Protein AF-A0A2J4XUT8-F1 (afdb_monomer)

InterPro domains:
  IPR006108 3-hydroxyacyl-CoA dehydrogenase, C-terminal [PF00725] (1-96)
  IPR008927 6-phosphogluconate dehydrogenase-like, C-terminal domain superfamily [SSF48179] (1-105)
  IPR013328 6-phosphogluconate dehydrogenase, domain 2 [G3DSA:1.10.1040.10] (8-93)

Sequence (161 aa):
FIVNRVARPFYAEAWRALEEQVAAPEVIDAALRDGGGFPMGPLALTDLIGQDVNFAVTCSVFNAFWQDRRYLPSLLQQELALAGRLGKKSGQGVYCWPGEAQPELALAAVSAERAAKRIKRDVVTDLDEVLLLETTGETALALSLQHGRPVVVYDHSAGDT

pLDDT: mean 84.01, std 16.92, range [43.25, 98.06]

Structure (mmCIF, N/CA/C/O backbone):
data_AF-A0A2J4XUT8-F1
#
_entry.id   AF-A0A2J4XUT8-F1
#
loop_
_atom_site.group_PDB
_atom_site.id
_atom_site.type_symbol
_atom_site.label_atom_id
_atom_site.label_alt_id
_atom_site.label_comp_id
_atom_site.label_asym_id
_atom_site.label_entity_id
_atom_site.label_seq_id
_atom_site.pdbx_PDB_ins_code
_atom_site.Cartn_x
_atom_site.Cartn_y
_atom_site.Cartn_z
_atom_site.occupancy
_atom_site.B_iso_or_equiv
_atom_site.auth_seq_id
_atom_site.auth_comp_id
_atom_site.auth_asym_id
_atom_site.auth_atom_id
_atom_site.pdbx_PDB_model_num
ATOM 1 N N . PHE A 1 1 ? 16.247 -3.016 7.504 1.00 85.06 1 PHE A N 1
ATOM 2 C CA . PHE A 1 1 ? 16.286 -4.485 7.306 1.00 85.06 1 PHE A CA 1
ATOM 3 C C . PHE A 1 1 ? 15.662 -4.869 5.968 1.00 85.06 1 PHE A C 1
ATOM 5 O O . PHE A 1 1 ? 15.016 -4.025 5.356 1.00 85.06 1 PHE A O 1
ATOM 12 N N . ILE A 1 2 ? 15.869 -6.113 5.518 1.00 91.06 2 ILE A N 1
ATOM 13 C CA . ILE A 1 2 ? 15.526 -6.587 4.164 1.00 91.06 2 ILE A CA 1
ATOM 14 C C . ILE A 1 2 ? 14.019 -6.490 3.887 1.00 91.06 2 ILE A C 1
ATOM 16 O O . ILE A 1 2 ? 13.622 -5.792 2.960 1.00 91.06 2 ILE A O 1
ATOM 20 N N . VAL A 1 3 ? 13.182 -7.107 4.730 1.00 92.38 3 VAL A N 1
ATOM 21 C CA . VAL A 1 3 ? 11.725 -7.211 4.504 1.00 92.38 3 VAL A CA 1
ATOM 22 C C . VAL A 1 3 ? 11.065 -5.841 4.336 1.00 92.38 3 VAL A C 1
ATOM 24 O O . VAL A 1 3 ? 10.420 -5.593 3.322 1.00 92.38 3 VAL A O 1
ATOM 27 N N . ASN A 1 4 ? 11.286 -4.914 5.277 1.00 88.25 4 ASN A N 1
ATOM 28 C CA . ASN A 1 4 ? 10.670 -3.583 5.220 1.00 88.25 4 ASN A CA 1
ATOM 29 C C . ASN A 1 4 ? 11.038 -2.812 3.953 1.00 88.25 4 ASN A C 1
ATOM 31 O O . ASN A 1 4 ? 10.205 -2.063 3.458 1.00 88.25 4 ASN A O 1
ATOM 35 N N . ARG A 1 5 ? 12.256 -3.008 3.431 1.00 89.00 5 ARG A N 1
ATOM 36 C CA . ARG A 1 5 ? 12.733 -2.357 2.210 1.00 89.00 5 ARG A CA 1
ATOM 37 C C . ARG A 1 5 ? 12.132 -2.999 0.960 1.00 89.00 5 ARG A C 1
ATOM 39 O O . ARG A 1 5 ? 11.574 -2.290 0.132 1.00 89.00 5 ARG A O 1
ATOM 46 N N . VAL A 1 6 ? 12.228 -4.324 0.841 1.00 92.19 6 VAL A N 1
ATOM 47 C CA . VAL A 1 6 ? 11.774 -5.077 -0.342 1.00 92.19 6 VAL A CA 1
ATOM 48 C C . VAL A 1 6 ? 10.254 -5.023 -0.497 1.00 92.19 6 VAL A C 1
ATOM 50 O O . VAL A 1 6 ? 9.761 -4.988 -1.615 1.00 92.19 6 VAL A O 1
ATOM 53 N N . ALA A 1 7 ? 9.506 -4.936 0.604 1.00 92.19 7 ALA A N 1
ATOM 54 C CA . ALA A 1 7 ? 8.050 -4.861 0.557 1.00 92.19 7 ALA A CA 1
ATOM 55 C C . ALA A 1 7 ? 7.496 -3.463 0.214 1.00 92.19 7 ALA A C 1
ATOM 57 O O . ALA A 1 7 ? 6.293 -3.343 0.022 1.00 92.19 7 ALA A O 1
ATOM 58 N N . ARG A 1 8 ? 8.303 -2.385 0.163 1.00 94.69 8 ARG A N 1
ATOM 59 C CA . ARG A 1 8 ? 7.767 -1.025 -0.089 1.00 94.69 8 ARG A CA 1
ATOM 60 C C . ARG A 1 8 ? 7.034 -0.885 -1.432 1.00 94.69 8 ARG A C 1
ATOM 62 O O . ARG A 1 8 ? 5.930 -0.346 -1.398 1.00 94.69 8 ARG A O 1
ATOM 69 N N . PRO A 1 9 ? 7.564 -1.381 -2.570 1.00 95.00 9 PRO A N 1
ATOM 70 C CA . PRO A 1 9 ? 6.884 -1.248 -3.858 1.00 95.00 9 PRO A CA 1
ATOM 71 C C . PRO A 1 9 ? 5.507 -1.918 -3.886 1.00 95.00 9 PRO A C 1
ATOM 73 O O . PRO A 1 9 ? 4.605 -1.410 -4.537 1.00 95.00 9 PRO A O 1
ATOM 76 N N . PHE A 1 10 ? 5.317 -3.002 -3.122 1.00 96.31 10 PHE A N 1
ATOM 77 C CA . PHE A 1 10 ? 4.032 -3.701 -3.035 1.00 96.31 10 PHE A CA 1
ATOM 78 C C . PHE A 1 10 ? 2.898 -2.787 -2.546 1.00 96.31 10 PHE A C 1
ATOM 80 O O . PHE A 1 10 ? 1.798 -2.829 -3.085 1.00 96.31 10 PHE A O 1
ATOM 87 N N . TYR A 1 11 ? 3.172 -1.922 -1.565 1.00 96.69 11 TYR A N 1
ATOM 88 C CA . TYR A 1 11 ? 2.197 -0.935 -1.091 1.00 96.69 11 TYR A CA 1
ATOM 89 C C . TYR A 1 11 ? 2.186 0.318 -1.967 1.00 96.69 11 TYR A C 1
ATOM 91 O O . TYR A 1 11 ? 1.122 0.840 -2.283 1.00 96.69 11 TYR A O 1
ATOM 99 N N . ALA A 1 12 ? 3.368 0.816 -2.345 1.00 96.19 12 ALA A N 1
ATOM 100 C CA . ALA A 1 12 ? 3.504 2.087 -3.049 1.00 96.19 12 ALA A CA 1
ATOM 101 C C . ALA A 1 12 ? 2.776 2.078 -4.400 1.00 96.19 12 ALA A C 1
ATOM 103 O O . ALA A 1 12 ? 2.044 3.016 -4.699 1.00 96.19 12 ALA A O 1
ATOM 104 N N . GLU A 1 13 ? 2.908 1.005 -5.182 1.00 97.50 13 GLU A N 1
ATOM 105 C CA . GLU A 1 13 ? 2.242 0.910 -6.485 1.00 97.50 13 GLU A CA 1
ATOM 106 C C . GLU A 1 13 ? 0.719 0.767 -6.351 1.00 97.50 13 GLU A C 1
ATOM 108 O O . GLU A 1 13 ? -0.020 1.325 -7.156 1.00 97.50 13 GLU A O 1
ATOM 113 N N . ALA A 1 14 ? 0.229 0.114 -5.292 1.00 97.62 14 ALA A N 1
ATOM 114 C CA . ALA A 1 14 ? -1.204 0.047 -5.012 1.00 97.62 14 ALA A CA 1
ATOM 115 C C . ALA A 1 14 ? -1.788 1.422 -4.660 1.00 97.62 14 ALA A C 1
ATOM 117 O O . ALA A 1 14 ? -2.851 1.786 -5.158 1.00 97.62 14 ALA A O 1
ATOM 118 N N . TRP A 1 15 ? -1.074 2.211 -3.852 1.00 97.94 15 TRP A N 1
ATOM 119 C CA . TRP A 1 15 ? -1.481 3.583 -3.551 1.00 97.94 15 TRP A CA 1
ATOM 120 C C . TRP A 1 15 ? -1.478 4.474 -4.786 1.00 97.94 15 TRP A C 1
ATOM 122 O O . TRP A 1 15 ? -2.409 5.252 -4.956 1.00 97.94 15 TRP A O 1
ATOM 132 N N . ARG A 1 16 ? -0.475 4.342 -5.660 1.00 97.56 16 ARG A N 1
ATOM 133 C CA . ARG A 1 16 ? -0.425 5.094 -6.920 1.00 97.56 16 ARG A CA 1
ATOM 134 C C . ARG A 1 16 ? -1.577 4.727 -7.845 1.00 97.56 16 ARG A C 1
ATOM 136 O O . ARG A 1 16 ? -2.243 5.618 -8.355 1.00 97.56 16 ARG A O 1
ATOM 143 N N . ALA A 1 17 ? -1.860 3.435 -8.004 1.00 97.62 17 ALA A N 1
ATOM 144 C CA . ALA A 1 17 ? -3.002 2.974 -8.789 1.00 97.62 17 ALA A CA 1
ATOM 145 C C . ALA A 1 17 ? -4.336 3.503 -8.232 1.00 97.62 17 ALA A C 1
ATOM 147 O O . ALA A 1 17 ? -5.222 3.871 -9.002 1.00 97.62 17 ALA A O 1
ATOM 148 N N . LEU A 1 18 ? -4.470 3.572 -6.904 1.00 96.69 18 LEU A N 1
ATOM 149 C CA . LEU A 1 18 ? -5.659 4.114 -6.252 1.00 96.69 18 LEU A CA 1
ATOM 150 C C . LEU A 1 18 ? -5.773 5.640 -6.421 1.00 96.69 18 LEU A C 1
ATOM 152 O O . LEU A 1 18 ? -6.855 6.141 -6.714 1.00 96.69 18 LEU A O 1
ATOM 156 N N . GLU A 1 19 ? -4.668 6.372 -6.271 1.00 95.94 19 GLU A N 1
ATOM 157 C CA . GLU A 1 19 ? -4.595 7.831 -6.441 1.00 95.94 19 GLU A CA 1
ATOM 158 C C . GLU A 1 19 ? -4.895 8.256 -7.886 1.00 95.94 19 GLU A C 1
ATOM 160 O O . GLU A 1 19 ? -5.639 9.207 -8.115 1.00 95.94 19 GLU A O 1
ATOM 165 N N . GLU A 1 20 ? -4.392 7.501 -8.865 1.00 97.12 20 GLU A N 1
ATOM 166 C CA . GLU A 1 20 ? -4.661 7.693 -10.295 1.00 97.12 20 GLU A CA 1
ATOM 167 C C . GLU A 1 20 ? -6.036 7.137 -10.729 1.00 97.12 20 GLU A C 1
ATOM 169 O O . GLU A 1 20 ? -6.377 7.188 -11.910 1.00 97.12 20 GLU A O 1
ATOM 174 N N . GLN A 1 21 ? -6.840 6.619 -9.790 1.00 96.62 21 GLN A N 1
ATOM 175 C CA . GLN A 1 21 ? -8.172 6.046 -10.030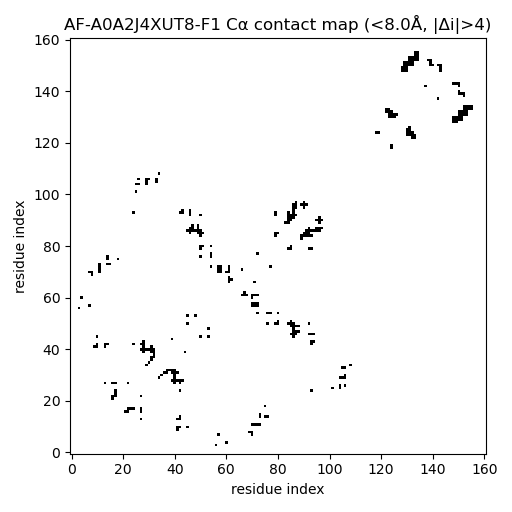 1.00 96.62 21 GLN A CA 1
ATOM 176 C C . GLN A 1 21 ? -8.186 4.938 -11.100 1.00 96.62 21 GLN A C 1
ATOM 178 O O . GLN A 1 21 ? -9.169 4.767 -11.822 1.00 96.62 21 GLN A O 1
ATOM 183 N N . VAL A 1 22 ? -7.105 4.156 -11.192 1.00 96.88 22 VAL A N 1
ATOM 184 C CA . VAL A 1 22 ? -6.958 3.067 -12.172 1.00 96.88 22 VAL A CA 1
ATOM 185 C C . VAL A 1 22 ? -8.031 1.996 -11.974 1.00 96.88 22 VAL A C 1
ATOM 187 O O . VAL A 1 22 ? -8.559 1.451 -12.942 1.00 96.88 22 VAL A O 1
ATOM 190 N N . ALA A 1 23 ? -8.355 1.688 -10.717 1.00 95.00 23 ALA A N 1
ATOM 191 C CA . ALA A 1 23 ? -9.416 0.763 -10.350 1.00 95.00 23 ALA A CA 1
ATOM 192 C C . ALA A 1 23 ? -9.893 1.010 -8.910 1.00 95.00 23 ALA A C 1
ATOM 194 O O . ALA A 1 23 ? -9.231 1.690 -8.124 1.00 95.00 23 ALA A O 1
ATOM 195 N N . ALA A 1 24 ? -11.038 0.423 -8.560 1.00 93.88 24 ALA A N 1
ATOM 196 C CA . ALA A 1 24 ? -11.512 0.371 -7.180 1.00 93.88 24 ALA A CA 1
ATOM 197 C C . ALA A 1 24 ? -10.544 -0.451 -6.296 1.00 93.88 24 ALA A C 1
ATOM 199 O O . ALA A 1 24 ? -9.904 -1.383 -6.800 1.00 93.88 24 ALA A O 1
ATOM 200 N N . PRO A 1 25 ? -10.429 -0.145 -4.990 1.00 95.31 25 PRO A N 1
ATOM 201 C CA . PRO A 1 25 ? -9.461 -0.791 -4.103 1.00 95.31 25 PRO A CA 1
ATOM 202 C C . PRO A 1 25 ? -9.631 -2.318 -4.040 1.00 95.31 25 PRO A C 1
ATOM 204 O O . PRO A 1 25 ? -8.635 -3.041 -4.043 1.00 95.31 25 PRO A O 1
ATOM 207 N N . GLU A 1 26 ? -10.868 -2.821 -4.106 1.00 94.00 26 GLU A N 1
ATOM 208 C CA . GLU A 1 26 ? -11.171 -4.258 -4.106 1.00 94.00 26 GLU A CA 1
ATOM 209 C C . GLU A 1 26 ? -10.582 -4.964 -5.334 1.00 94.00 26 GLU A C 1
ATOM 211 O O . GLU A 1 26 ? -10.114 -6.097 -5.241 1.00 94.00 26 GLU A O 1
ATOM 216 N N . VAL A 1 27 ? -10.584 -4.289 -6.487 1.00 95.12 27 VAL A N 1
ATOM 217 C CA . VAL A 1 27 ? -10.048 -4.817 -7.749 1.00 95.12 27 VAL A CA 1
ATOM 218 C C . VAL A 1 27 ? -8.522 -4.861 -7.698 1.00 95.12 27 VAL A C 1
ATOM 220 O O . VAL A 1 27 ? -7.927 -5.842 -8.141 1.00 95.12 27 VAL A O 1
ATOM 223 N N . ILE A 1 28 ? -7.885 -3.829 -7.136 1.00 95.50 28 ILE A N 1
ATOM 224 C CA . ILE A 1 28 ? -6.425 -3.778 -6.948 1.00 95.50 28 ILE A CA 1
ATOM 225 C C . ILE A 1 28 ? -5.979 -4.921 -6.029 1.00 95.50 28 ILE A C 1
ATOM 227 O O . ILE A 1 28 ? -5.041 -5.659 -6.347 1.00 95.50 28 ILE A O 1
ATOM 231 N N . ASP A 1 29 ? -6.681 -5.104 -4.911 1.00 95.75 29 ASP A N 1
ATOM 232 C CA . ASP A 1 29 ? -6.385 -6.166 -3.956 1.00 95.75 29 ASP A CA 1
ATOM 233 C C . ASP A 1 29 ? -6.626 -7.560 -4.541 1.00 95.75 29 ASP A C 1
ATOM 235 O O . ASP A 1 29 ? -5.782 -8.440 -4.359 1.00 95.75 29 ASP A O 1
ATOM 239 N N . ALA A 1 30 ? -7.725 -7.763 -5.276 1.00 92.19 30 ALA A N 1
ATOM 240 C CA . ALA A 1 30 ? -8.011 -9.025 -5.954 1.00 92.19 30 ALA A CA 1
ATOM 241 C C . ALA A 1 30 ? -6.971 -9.337 -7.040 1.00 92.19 30 ALA A C 1
ATOM 243 O O . ALA A 1 30 ? -6.507 -10.469 -7.139 1.00 92.19 30 ALA A O 1
ATOM 244 N N . ALA A 1 31 ? -6.526 -8.343 -7.815 1.00 93.19 31 ALA A N 1
ATOM 245 C CA . ALA A 1 31 ? -5.522 -8.554 -8.857 1.00 93.19 31 ALA A CA 1
ATOM 246 C C . ALA A 1 31 ? -4.194 -9.052 -8.276 1.00 93.19 31 ALA A C 1
ATOM 248 O O . ALA A 1 31 ? -3.577 -9.964 -8.826 1.00 93.19 31 ALA A O 1
ATOM 249 N N . LEU A 1 32 ? -3.767 -8.499 -7.141 1.00 94.31 32 LEU A N 1
ATOM 250 C CA . LEU A 1 32 ? -2.536 -8.931 -6.482 1.00 94.31 32 LEU A CA 1
ATOM 251 C C . LEU A 1 32 ? -2.720 -10.235 -5.700 1.00 94.31 32 LEU A C 1
ATOM 253 O O . LEU A 1 32 ? -1.825 -11.076 -5.716 1.00 94.31 32 LEU A O 1
ATOM 257 N N . ARG A 1 33 ? -3.873 -10.459 -5.070 1.00 93.25 33 ARG A N 1
ATOM 258 C CA . ARG A 1 33 ? -4.147 -11.715 -4.364 1.00 93.25 33 ARG A CA 1
ATOM 259 C C . ARG A 1 33 ? -4.314 -12.888 -5.333 1.00 93.25 33 ARG A C 1
ATOM 261 O O . ARG A 1 33 ? -3.547 -13.846 -5.288 1.00 93.25 33 ARG A O 1
ATOM 268 N N . ASP A 1 34 ? -5.282 -12.777 -6.233 1.00 91.31 34 ASP A N 1
ATOM 269 C CA . ASP A 1 34 ? -5.755 -13.875 -7.078 1.00 91.31 34 ASP A CA 1
ATOM 270 C C . ASP A 1 34 ? -4.921 -13.994 -8.365 1.00 91.31 34 ASP A C 1
ATOM 272 O O . ASP A 1 34 ? -4.663 -15.097 -8.843 1.00 91.31 34 ASP A O 1
ATOM 276 N N . GLY A 1 35 ? -4.442 -12.867 -8.906 1.00 86.44 35 GLY A N 1
ATOM 277 C CA . GLY A 1 35 ? -3.548 -12.841 -10.070 1.00 86.44 35 GLY A CA 1
ATOM 278 C C . GLY A 1 35 ? -2.059 -12.887 -9.710 1.00 86.44 35 GLY A C 1
ATOM 279 O O . GLY A 1 35 ? -1.282 -13.577 -10.365 1.00 86.44 35 GLY A O 1
ATOM 280 N N . GLY A 1 36 ? -1.650 -12.159 -8.667 1.00 86.44 36 GLY A N 1
ATOM 281 C CA . GLY A 1 36 ? -0.255 -12.069 -8.216 1.00 86.44 36 GLY A CA 1
ATOM 282 C C . GLY A 1 36 ? 0.185 -13.169 -7.244 1.00 86.44 36 GLY A C 1
ATOM 283 O O . GLY A 1 36 ? 1.375 -13.267 -6.946 1.00 86.44 36 GLY A O 1
ATOM 284 N N . GLY A 1 37 ? -0.744 -13.989 -6.743 1.00 90.31 37 GLY A N 1
ATOM 285 C CA . GLY A 1 37 ? -0.459 -15.084 -5.811 1.00 90.31 37 GLY A CA 1
ATOM 286 C C . GLY A 1 37 ? -0.110 -14.630 -4.391 1.00 90.31 37 GLY A C 1
ATOM 287 O O . GLY A 1 37 ? 0.435 -15.413 -3.608 1.00 90.31 37 GLY A O 1
ATOM 288 N N . PHE A 1 38 ? -0.389 -13.372 -4.039 1.00 92.88 38 PHE A N 1
ATOM 289 C CA . PHE A 1 38 ? -0.204 -12.888 -2.675 1.00 92.88 38 PHE A CA 1
ATOM 290 C C . PHE A 1 38 ? -1.329 -13.412 -1.766 1.00 92.88 38 PHE A C 1
ATOM 292 O O . PHE A 1 38 ? -2.474 -13.503 -2.192 1.00 92.88 38 PHE A O 1
ATOM 299 N N . PRO A 1 39 ? -1.065 -13.711 -0.481 1.00 91.38 39 PRO A N 1
ATOM 300 C CA . PRO A 1 39 ? -2.109 -14.191 0.432 1.00 91.38 39 PRO A CA 1
ATOM 301 C C . PRO A 1 39 ? -3.181 -13.130 0.729 1.00 91.38 39 PRO A C 1
ATOM 303 O O . PRO A 1 39 ? -4.270 -13.451 1.199 1.00 91.38 39 PRO A O 1
ATOM 306 N N . MET A 1 40 ? -2.863 -11.856 0.498 1.00 92.69 40 MET A N 1
ATOM 307 C CA . MET A 1 40 ? -3.738 -10.720 0.745 1.00 92.69 40 MET A CA 1
ATOM 308 C C . MET A 1 40 ? -3.337 -9.555 -0.153 1.00 92.69 40 MET A C 1
ATOM 310 O O . MET A 1 40 ? -2.148 -9.356 -0.413 1.00 92.69 40 MET A O 1
ATOM 314 N N . GLY A 1 41 ? -4.324 -8.772 -0.585 1.00 95.50 41 GLY A N 1
ATOM 315 C CA . GLY A 1 41 ? 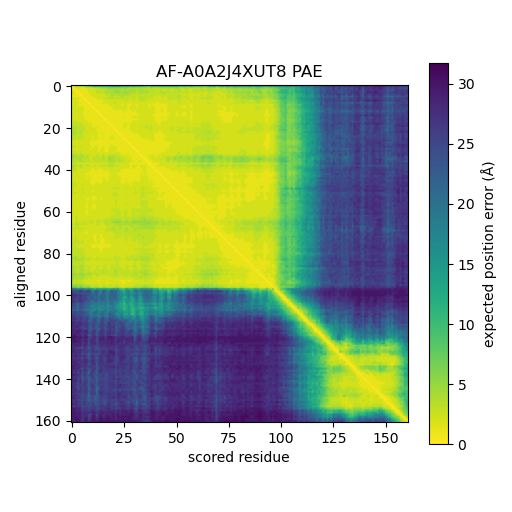-4.077 -7.536 -1.313 1.00 95.50 41 GLY A CA 1
ATOM 316 C C . GLY A 1 41 ? -3.387 -6.472 -0.445 1.00 95.50 41 GLY A C 1
ATOM 317 O O . GLY A 1 41 ? -3.550 -6.464 0.782 1.00 95.50 41 GLY A O 1
ATOM 318 N N . PRO A 1 42 ? -2.575 -5.590 -1.046 1.00 97.00 42 PRO A N 1
ATOM 319 C CA . PRO A 1 42 ? -1.794 -4.596 -0.317 1.00 97.00 42 PRO A CA 1
ATOM 320 C C . PRO A 1 42 ? -2.647 -3.607 0.478 1.00 97.00 42 PRO A C 1
ATOM 322 O O . PRO A 1 42 ? -2.258 -3.272 1.595 1.00 97.00 42 PRO A O 1
ATOM 325 N N . LEU A 1 43 ? -3.789 -3.147 -0.041 1.00 97.50 43 LEU A N 1
ATOM 326 C CA . LEU A 1 43 ? -4.615 -2.140 0.630 1.00 97.50 43 LEU A CA 1
ATOM 327 C C . LEU A 1 43 ? -5.285 -2.751 1.865 1.00 97.50 43 LEU A C 1
ATOM 329 O O . LEU A 1 43 ? -5.149 -2.213 2.967 1.00 97.50 43 LEU A O 1
ATOM 333 N N . ALA A 1 44 ? -5.880 -3.938 1.730 1.00 95.75 44 ALA A N 1
ATOM 334 C CA . ALA A 1 44 ? -6.417 -4.701 2.855 1.00 95.75 44 ALA A CA 1
ATOM 335 C C . ALA A 1 44 ? -5.333 -5.010 3.898 1.00 95.75 44 ALA A C 1
ATOM 337 O O . ALA A 1 44 ? -5.565 -4.884 5.103 1.00 95.75 44 ALA A O 1
ATOM 338 N N . LEU A 1 45 ? -4.120 -5.348 3.451 1.00 96.31 45 LEU A N 1
ATOM 339 C CA . LEU A 1 45 ? -2.994 -5.593 4.344 1.00 96.31 45 LEU A CA 1
ATOM 340 C C . LEU A 1 45 ? -2.581 -4.325 5.111 1.00 96.31 45 LEU A C 1
ATOM 342 O O . LEU A 1 45 ? -2.295 -4.413 6.307 1.00 96.31 45 LEU A O 1
ATOM 346 N N . THR A 1 46 ? -2.583 -3.143 4.480 1.00 97.31 46 THR A N 1
ATOM 347 C CA . THR A 1 46 ? -2.319 -1.879 5.197 1.00 97.31 46 THR A CA 1
ATOM 348 C C . THR A 1 46 ? -3.378 -1.569 6.253 1.00 97.31 46 THR A C 1
ATOM 350 O O . THR A 1 46 ? -3.022 -1.132 7.346 1.00 97.31 46 THR A O 1
ATOM 353 N N . ASP A 1 47 ? -4.649 -1.883 5.990 1.00 97.12 47 ASP A N 1
ATOM 354 C CA . ASP A 1 47 ? -5.739 -1.736 6.959 1.00 97.12 47 ASP A CA 1
ATOM 355 C C . ASP A 1 47 ? -5.614 -2.704 8.147 1.00 97.12 47 ASP A C 1
ATOM 357 O O . ASP A 1 47 ? -6.006 -2.361 9.266 1.00 97.12 47 ASP A O 1
ATOM 361 N N . LEU A 1 48 ? -5.057 -3.903 7.938 1.00 95.88 48 LEU A N 1
ATOM 362 C CA . LEU A 1 48 ? -4.762 -4.842 9.025 1.00 95.88 48 LEU A CA 1
ATOM 363 C C . LEU A 1 48 ? -3.554 -4.419 9.864 1.00 95.88 48 LEU A C 1
ATOM 365 O O . LEU A 1 48 ? -3.591 -4.551 11.086 1.00 95.88 48 LEU A O 1
ATOM 369 N N . ILE A 1 49 ? -2.489 -3.932 9.221 1.00 95.81 49 ILE A N 1
ATOM 370 C CA . ILE A 1 49 ? -1.286 -3.439 9.909 1.00 95.81 49 ILE A CA 1
ATOM 371 C C . ILE A 1 49 ? -1.606 -2.170 10.712 1.00 95.81 49 ILE A C 1
ATOM 373 O O . ILE A 1 49 ? -1.104 -1.986 11.822 1.00 95.81 49 ILE A O 1
ATOM 377 N N . GLY A 1 50 ? -2.437 -1.298 10.148 1.00 96.81 50 GLY A N 1
ATOM 378 C CA . GLY A 1 50 ? -2.679 0.049 10.634 1.00 96.81 50 GLY A CA 1
ATOM 379 C C . GLY A 1 50 ? -2.065 1.087 9.700 1.00 96.81 50 GLY A C 1
ATOM 380 O O . GLY A 1 50 ? -0.861 1.033 9.423 1.00 96.81 50 GLY A O 1
ATOM 381 N N . GLN A 1 51 ? -2.873 2.046 9.238 1.00 98.06 51 GLN A N 1
ATOM 382 C CA . GLN A 1 51 ? -2.402 3.068 8.292 1.00 98.06 51 GLN A CA 1
ATOM 383 C C . GLN A 1 51 ? -1.303 3.955 8.884 1.00 98.06 51 GLN A C 1
ATOM 385 O O . GLN A 1 51 ? -0.305 4.223 8.226 1.00 98.06 51 GLN A O 1
ATOM 390 N N . ASP A 1 52 ? -1.425 4.322 10.158 1.00 97.44 52 ASP A N 1
ATOM 391 C CA . ASP A 1 52 ? -0.405 5.048 10.919 1.00 97.44 52 ASP A CA 1
ATOM 392 C C . ASP A 1 52 ? 0.935 4.301 10.981 1.00 97.44 52 ASP A C 1
ATOM 394 O O . ASP A 1 52 ? 1.990 4.882 10.725 1.00 97.44 52 ASP A O 1
ATOM 398 N N . VAL A 1 53 ? 0.900 3.002 11.282 1.00 97.31 53 VAL A N 1
ATOM 399 C CA . VAL A 1 53 ? 2.102 2.168 11.405 1.00 97.31 53 VAL A CA 1
ATOM 400 C C . VAL A 1 53 ? 2.756 1.970 10.042 1.00 97.31 53 VAL A C 1
ATOM 402 O O . VAL A 1 53 ? 3.964 2.175 9.895 1.00 97.31 53 VAL A O 1
ATOM 405 N N . ASN A 1 54 ? 1.977 1.582 9.029 1.00 97.06 54 ASN A N 1
ATOM 406 C CA . ASN A 1 54 ? 2.510 1.336 7.694 1.00 97.06 54 ASN A CA 1
ATOM 407 C C . ASN A 1 54 ? 3.100 2.618 7.080 1.00 97.06 54 ASN A C 1
ATOM 409 O O . ASN A 1 54 ? 4.223 2.572 6.564 1.00 97.06 54 ASN A O 1
ATOM 413 N N . PHE A 1 55 ? 2.398 3.749 7.217 1.00 97.62 55 PHE A N 1
ATOM 414 C CA . PHE A 1 55 ? 2.847 5.060 6.751 1.00 97.62 55 PHE A CA 1
ATOM 415 C C . PHE A 1 55 ? 4.122 5.520 7.466 1.00 97.62 55 PHE A C 1
ATOM 417 O O . PHE A 1 55 ? 5.082 5.920 6.808 1.00 97.62 55 PHE A O 1
ATOM 424 N N . ALA A 1 56 ? 4.194 5.392 8.797 1.00 97.31 56 ALA A N 1
ATOM 425 C CA . ALA A 1 56 ? 5.390 5.752 9.560 1.00 97.31 56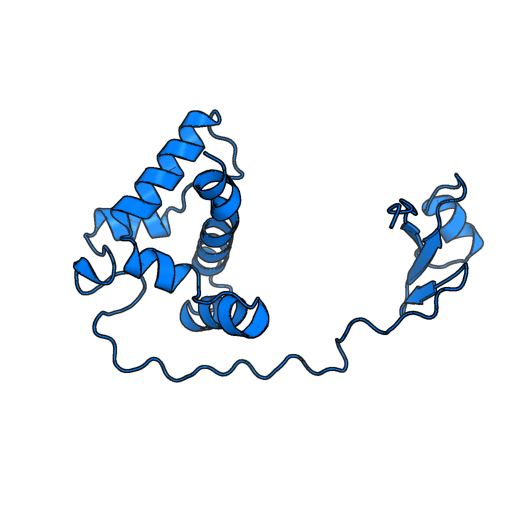 ALA A CA 1
ATOM 426 C C . ALA A 1 56 ? 6.629 4.965 9.100 1.00 97.31 56 ALA A C 1
ATOM 428 O O . ALA A 1 56 ? 7.711 5.538 8.951 1.00 97.31 56 ALA A O 1
ATOM 429 N N . VAL A 1 57 ? 6.474 3.667 8.810 1.00 96.25 57 VAL A N 1
ATOM 430 C CA . VAL A 1 57 ? 7.564 2.847 8.259 1.00 96.25 57 VAL A CA 1
ATOM 431 C C . VAL A 1 57 ? 7.948 3.309 6.852 1.00 96.25 57 VAL A C 1
ATOM 433 O O . VAL A 1 57 ? 9.140 3.403 6.561 1.00 96.25 57 VAL A O 1
ATOM 436 N N . THR A 1 58 ? 6.983 3.635 5.986 1.00 96.69 58 THR A N 1
ATOM 437 C CA . THR A 1 58 ? 7.264 4.179 4.644 1.00 96.69 58 THR A CA 1
ATOM 438 C C . THR A 1 58 ? 8.064 5.478 4.731 1.00 96.69 58 THR A C 1
ATOM 440 O O . THR A 1 58 ? 9.127 5.573 4.121 1.00 96.69 58 THR A O 1
ATOM 443 N N . CYS A 1 59 ? 7.638 6.426 5.568 1.00 97.31 59 CYS A N 1
ATOM 444 C CA . CYS A 1 59 ? 8.349 7.684 5.805 1.00 97.31 59 CYS A CA 1
ATOM 445 C C . CYS A 1 59 ? 9.748 7.470 6.398 1.00 97.31 59 CYS A C 1
ATOM 447 O O . CYS A 1 59 ? 10.701 8.139 6.001 1.00 97.31 59 CYS A O 1
ATOM 449 N N . SER A 1 60 ? 9.898 6.524 7.329 1.00 96.81 60 SER A N 1
ATOM 450 C CA . SER A 1 60 ? 11.201 6.183 7.907 1.00 96.81 60 SER A CA 1
ATOM 451 C C . SER A 1 60 ? 12.172 5.672 6.840 1.00 96.81 60 SER A C 1
ATOM 453 O O . SER A 1 60 ? 13.303 6.153 6.768 1.00 96.81 60 SER A O 1
ATOM 455 N N . VAL A 1 61 ? 11.727 4.756 5.970 1.00 95.69 61 VAL A N 1
ATOM 456 C CA . VAL A 1 61 ? 12.540 4.258 4.850 1.00 95.69 61 VAL A CA 1
ATOM 457 C C . VAL A 1 61 ? 12.856 5.390 3.871 1.00 95.69 61 VAL A C 1
ATOM 459 O O . VAL A 1 61 ? 14.018 5.574 3.525 1.00 95.69 61 VAL A O 1
ATOM 462 N N . PHE A 1 62 ? 11.869 6.192 3.476 1.00 97.19 62 PHE A N 1
ATOM 463 C CA . PHE A 1 62 ? 12.064 7.330 2.575 1.00 97.19 62 PHE A CA 1
ATOM 464 C C . PHE A 1 62 ? 13.138 8.307 3.076 1.00 97.19 62 PHE A C 1
ATOM 466 O O . PHE A 1 62 ? 14.067 8.649 2.345 1.00 97.19 62 PHE A O 1
ATOM 473 N N . ASN A 1 63 ? 13.068 8.695 4.351 1.00 97.50 63 ASN A N 1
ATOM 474 C CA . ASN A 1 63 ? 14.029 9.618 4.952 1.00 97.50 63 ASN A CA 1
ATOM 475 C C . ASN A 1 63 ? 15.419 8.995 5.136 1.00 97.50 63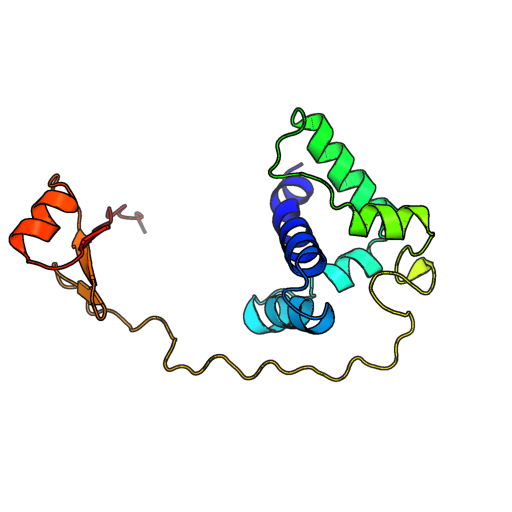 ASN A C 1
ATOM 477 O O . ASN A 1 63 ? 16.422 9.676 4.938 1.00 97.50 63 ASN A O 1
ATOM 481 N N . ALA A 1 64 ? 15.493 7.702 5.465 1.00 96.56 64 ALA A N 1
ATOM 482 C CA . ALA A 1 64 ? 16.762 6.988 5.597 1.00 96.56 64 ALA A CA 1
ATOM 483 C C . ALA A 1 64 ? 17.506 6.824 4.257 1.00 96.56 64 ALA A C 1
ATOM 485 O O . ALA A 1 64 ? 18.719 6.633 4.256 1.00 96.56 64 ALA A O 1
ATOM 486 N N . PHE A 1 65 ? 16.794 6.906 3.129 1.00 95.19 65 PHE A N 1
ATOM 487 C CA . PHE A 1 65 ? 17.352 6.852 1.775 1.00 95.19 65 PHE A CA 1
ATOM 488 C C . PHE A 1 65 ? 17.411 8.228 1.097 1.00 95.19 65 PHE A C 1
ATOM 490 O O . PHE A 1 65 ? 17.338 8.301 -0.127 1.00 95.19 65 PHE A O 1
ATOM 497 N N . TRP A 1 66 ? 17.538 9.314 1.871 1.00 96.88 66 TRP A N 1
ATOM 498 C CA . TRP A 1 66 ? 17.657 10.684 1.347 1.00 96.88 66 TRP A CA 1
ATOM 499 C C . TRP A 1 66 ? 16.573 11.031 0.321 1.00 96.88 66 TRP A C 1
ATOM 501 O O . TRP A 1 66 ? 16.851 11.572 -0.748 1.00 96.88 66 TRP A O 1
ATOM 511 N N . GLN A 1 67 ? 15.325 10.692 0.653 1.00 96.56 67 GLN A N 1
ATOM 512 C CA . GLN A 1 67 ? 14.153 11.040 -0.143 1.00 96.56 67 GLN A CA 1
ATOM 513 C C . GLN A 1 67 ? 14.149 10.410 -1.551 1.00 96.56 67 GLN A C 1
ATOM 515 O O . GLN A 1 67 ? 13.598 10.974 -2.499 1.00 96.56 67 GLN A O 1
ATOM 520 N N . ASP A 1 68 ? 14.728 9.211 -1.697 1.00 96.69 68 ASP A N 1
ATOM 521 C CA . ASP A 1 68 ? 14.626 8.424 -2.930 1.00 96.69 68 ASP A CA 1
ATOM 522 C C . ASP A 1 68 ? 13.151 8.190 -3.302 1.00 96.69 68 ASP A C 1
ATOM 524 O O . ASP A 1 68 ? 12.369 7.608 -2.541 1.00 96.69 68 ASP A O 1
ATOM 528 N N . ARG A 1 69 ? 12.782 8.625 -4.512 1.00 94.38 69 ARG A N 1
ATOM 529 C CA . ARG A 1 69 ? 11.407 8.598 -5.033 1.00 94.38 69 ARG A CA 1
ATOM 530 C C . ARG A 1 69 ? 10.802 7.196 -5.089 1.00 94.38 69 ARG A C 1
ATOM 532 O O . ARG A 1 69 ? 9.584 7.075 -5.079 1.00 94.38 69 ARG A O 1
ATOM 539 N N . ARG A 1 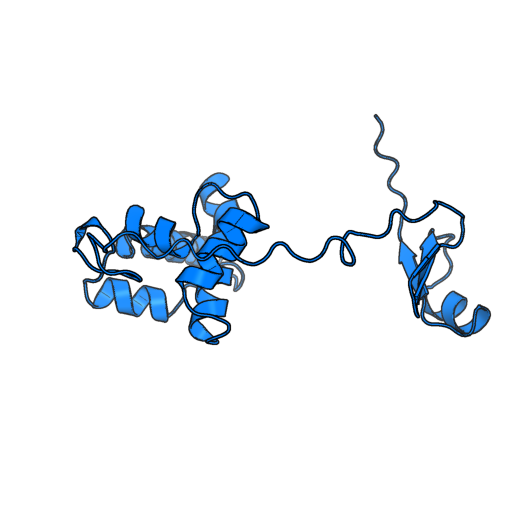70 ? 11.615 6.136 -5.105 1.00 93.81 70 ARG A N 1
ATOM 540 C CA . ARG A 1 70 ? 11.127 4.744 -5.063 1.00 93.81 70 ARG A CA 1
ATOM 541 C C . ARG A 1 70 ? 10.453 4.374 -3.740 1.00 93.81 70 ARG A C 1
ATOM 543 O O . ARG A 1 70 ? 9.760 3.364 -3.677 1.00 93.81 70 ARG A O 1
ATOM 550 N N . TYR A 1 71 ? 10.663 5.163 -2.688 1.00 96.00 71 TYR A N 1
ATOM 551 C CA . TYR A 1 71 ? 10.013 4.989 -1.387 1.00 96.00 71 TYR A CA 1
ATOM 552 C C . TYR A 1 71 ? 9.068 6.144 -1.051 1.00 96.00 71 TYR A C 1
ATOM 554 O O . TYR A 1 71 ? 8.757 6.342 0.122 1.00 96.00 71 TYR A O 1
ATOM 562 N N . LEU A 1 72 ? 8.655 6.930 -2.051 1.00 96.94 72 LEU A N 1
ATOM 563 C CA . LEU A 1 72 ? 7.810 8.099 -1.847 1.00 96.94 72 LEU A CA 1
ATOM 564 C C . LEU A 1 72 ? 6.512 7.704 -1.108 1.00 96.94 72 LEU A C 1
ATOM 566 O O . LEU A 1 72 ? 5.799 6.815 -1.579 1.00 96.94 72 LEU A O 1
ATOM 570 N N . PRO A 1 73 ? 6.197 8.329 0.041 1.00 97.06 73 PRO A N 1
ATOM 571 C CA . PRO A 1 73 ? 4.925 8.113 0.724 1.00 97.06 73 PRO A CA 1
ATOM 572 C C . PRO A 1 73 ? 3.746 8.643 -0.103 1.00 97.06 73 PRO A C 1
ATOM 574 O O . PRO A 1 73 ? 3.879 9.657 -0.786 1.00 97.06 73 PRO A O 1
ATOM 577 N N . SER A 1 74 ? 2.585 7.991 -0.009 1.00 97.56 74 SER A N 1
ATOM 578 C CA . SER A 1 74 ? 1.356 8.450 -0.672 1.00 97.56 74 SER A CA 1
ATOM 579 C C . SER A 1 74 ? 0.616 9.491 0.171 1.00 97.56 74 SER A C 1
ATOM 581 O O . SER A 1 74 ? 0.485 9.329 1.389 1.00 97.56 74 SER A O 1
ATOM 583 N N . LEU A 1 75 ? 0.083 10.524 -0.488 1.00 97.38 75 LEU A N 1
ATOM 584 C CA . LEU A 1 75 ? -0.766 11.539 0.142 1.00 97.38 75 LEU A CA 1
ATOM 585 C C . LEU A 1 75 ? -2.095 10.945 0.623 1.00 97.38 75 LEU A C 1
ATOM 587 O O . LEU A 1 75 ? -2.534 11.249 1.726 1.00 97.38 75 LEU A O 1
ATOM 591 N N . LEU A 1 76 ? -2.687 10.023 -0.138 1.00 97.00 76 LEU A N 1
ATOM 592 C CA . LEU A 1 76 ? -3.943 9.369 0.236 1.00 97.00 76 LEU A CA 1
ATOM 593 C C . LEU A 1 76 ? -3.780 8.557 1.532 1.00 97.00 76 LEU A C 1
ATOM 595 O O . LEU A 1 76 ? -4.606 8.633 2.443 1.00 97.00 76 LEU A O 1
ATOM 599 N N . GLN A 1 77 ? -2.661 7.838 1.670 1.00 97.81 77 GLN A N 1
ATOM 600 C CA . GLN A 1 77 ? -2.346 7.133 2.914 1.00 97.81 77 GLN A CA 1
ATOM 601 C C . GLN A 1 77 ? -2.133 8.106 4.087 1.00 97.81 77 GLN A C 1
ATOM 603 O O . GLN A 1 77 ? -2.571 7.835 5.210 1.00 97.81 77 GLN A O 1
ATOM 608 N N . GLN A 1 78 ? -1.480 9.244 3.835 1.00 98.06 78 GLN A N 1
ATOM 609 C CA . GLN A 1 78 ? -1.290 10.293 4.834 1.00 98.06 78 GLN A CA 1
ATOM 610 C C . GLN A 1 78 ? -2.632 10.855 5.322 1.00 98.06 78 GLN A C 1
ATOM 612 O O . GLN A 1 78 ? -2.824 11.003 6.528 1.00 98.06 78 GLN A O 1
ATOM 617 N N . GLU A 1 79 ? -3.568 11.132 4.415 1.00 97.88 79 GLU A N 1
ATOM 618 C CA . GLU A 1 79 ? -4.906 11.629 4.748 1.00 97.88 79 GLU A CA 1
ATOM 619 C C . GLU A 1 79 ? -5.677 10.648 5.634 1.00 97.88 79 GLU A C 1
ATOM 621 O O . GLU A 1 79 ? -6.248 11.056 6.646 1.00 97.88 79 GLU A O 1
ATOM 626 N N . LEU A 1 80 ? -5.641 9.349 5.318 1.00 97.25 80 LEU A N 1
ATOM 627 C CA . LEU A 1 80 ? -6.272 8.313 6.142 1.00 97.25 80 LEU A CA 1
ATOM 628 C C . LEU A 1 80 ? -5.690 8.278 7.560 1.00 97.25 80 LEU A C 1
ATOM 630 O O . LEU A 1 80 ? -6.441 8.255 8.541 1.00 97.25 80 LEU A O 1
ATOM 634 N N . ALA A 1 81 ? -4.361 8.323 7.675 1.00 97.00 81 ALA A N 1
ATOM 635 C CA . ALA A 1 81 ? -3.680 8.334 8.964 1.00 97.00 81 ALA A CA 1
ATOM 636 C C . ALA A 1 81 ? -4.028 9.589 9.787 1.00 97.00 81 ALA A C 1
ATOM 638 O O . ALA A 1 81 ? -4.343 9.476 10.973 1.00 97.00 81 ALA A O 1
ATOM 639 N N . LEU A 1 82 ? -4.031 10.771 9.161 1.00 97.44 82 LEU A N 1
ATOM 640 C CA . LEU A 1 82 ? -4.377 12.041 9.811 1.00 97.44 82 LEU A CA 1
ATOM 641 C C . LEU A 1 82 ? -5.855 12.115 10.218 1.00 97.44 82 LEU A C 1
ATOM 643 O O . LEU A 1 82 ? -6.174 12.682 11.260 1.00 97.44 82 LEU A O 1
ATOM 647 N N . ALA A 1 83 ? -6.752 11.512 9.436 1.00 97.25 83 ALA A N 1
ATOM 648 C CA . ALA A 1 83 ? -8.184 11.454 9.723 1.00 97.25 83 ALA A CA 1
ATOM 649 C C . ALA A 1 83 ? -8.560 10.411 10.795 1.00 97.25 83 ALA A C 1
ATOM 651 O O . ALA A 1 83 ? -9.744 10.232 11.081 1.00 97.25 83 ALA A O 1
ATOM 652 N N . GLY A 1 84 ? -7.590 9.680 11.359 1.00 96.50 84 GLY A N 1
ATOM 653 C CA . GLY A 1 84 ? -7.852 8.601 12.317 1.00 96.50 84 GLY A CA 1
ATOM 654 C C . GLY A 1 84 ? -8.527 7.372 11.695 1.00 96.50 84 GLY A C 1
ATOM 655 O O . GLY A 1 84 ? -9.034 6.513 12.417 1.00 96.50 84 GLY A O 1
ATOM 656 N N . ARG A 1 85 ? -8.521 7.259 10.361 1.00 97.19 85 ARG A N 1
ATOM 657 C CA . ARG A 1 85 ? -9.004 6.091 9.615 1.00 97.19 85 ARG A CA 1
ATOM 658 C C . ARG A 1 85 ? -7.865 5.091 9.473 1.00 97.19 85 ARG A C 1
ATOM 660 O O . ARG A 1 85 ? -7.250 4.939 8.423 1.00 97.19 85 ARG A O 1
ATOM 667 N N . LEU A 1 86 ? -7.544 4.446 10.586 1.00 97.31 86 LEU A N 1
ATOM 668 C CA . LEU A 1 86 ? -6.366 3.604 10.740 1.00 97.31 86 LEU A CA 1
ATOM 669 C C . LEU A 1 86 ? -6.560 2.157 10.263 1.00 97.31 86 LEU A C 1
ATOM 671 O O . LEU A 1 86 ? -5.655 1.355 10.459 1.00 97.31 86 LEU A O 1
ATOM 675 N N . GLY A 1 87 ? -7.694 1.805 9.660 1.00 96.25 87 GLY A N 1
ATOM 676 C CA . GLY A 1 87 ? -8.006 0.445 9.217 1.00 96.25 87 GLY A CA 1
ATOM 677 C C . GLY A 1 87 ? -8.823 -0.338 10.238 1.00 96.25 87 GLY A C 1
ATOM 678 O O . GLY A 1 87 ? -9.689 0.209 10.927 1.00 96.25 87 GLY A O 1
ATOM 679 N N . LYS A 1 88 ? -8.548 -1.640 10.359 1.00 95.38 88 LYS A N 1
ATOM 680 C CA . LYS A 1 88 ? -9.357 -2.574 11.158 1.00 95.38 88 LYS A CA 1
ATOM 681 C C . LYS A 1 88 ? -9.458 -2.169 12.628 1.00 95.38 88 LYS A C 1
ATOM 683 O O . LYS A 1 88 ? -10.504 -2.351 13.243 1.00 95.38 88 LYS A O 1
ATOM 688 N N . LYS A 1 89 ? -8.393 -1.590 13.189 1.00 94.56 89 LYS A N 1
ATOM 689 C CA . LYS A 1 89 ? -8.353 -1.176 14.602 1.00 94.56 89 LYS A CA 1
ATOM 690 C C . LYS A 1 89 ? -9.240 0.031 14.931 1.00 94.56 89 LYS A C 1
ATOM 692 O O . LYS A 1 89 ? -9.596 0.201 16.090 1.00 94.56 89 LYS A O 1
ATOM 697 N N . SER A 1 90 ? -9.592 0.851 13.941 1.00 94.50 90 SER A N 1
ATOM 698 C CA . SER A 1 90 ? -10.481 2.015 14.091 1.00 94.50 90 SER A CA 1
ATOM 699 C C . SER A 1 90 ? -11.850 1.806 13.438 1.00 94.50 90 SER A C 1
ATOM 701 O O . SER A 1 90 ? -12.637 2.743 13.376 1.00 94.50 90 SER A O 1
ATOM 703 N N . GLY A 1 91 ? -12.132 0.607 12.912 1.00 93.88 91 GLY A N 1
ATOM 704 C CA . GLY A 1 91 ? -13.370 0.306 12.184 1.00 93.88 91 GLY A CA 1
ATOM 705 C C . GLY A 1 91 ? -13.451 0.915 10.776 1.00 93.88 91 GLY A C 1
ATOM 706 O O . GLY A 1 91 ? -14.429 0.713 10.067 1.00 93.88 91 GLY A O 1
ATOM 707 N N . GLN A 1 92 ? -12.435 1.657 10.342 1.00 95.00 92 GLN A N 1
ATOM 708 C CA . GLN A 1 92 ? -12.418 2.341 9.050 1.00 95.00 92 GLN A CA 1
ATOM 709 C C . GLN A 1 92 ? -10.973 2.617 8.639 1.00 95.00 92 GLN A C 1
ATOM 711 O O . GLN A 1 92 ? -10.212 3.188 9.424 1.00 95.00 92 GLN A O 1
ATOM 716 N N . GLY A 1 93 ? -10.617 2.267 7.409 1.00 95.50 93 GLY A N 1
ATOM 717 C CA . GLY A 1 93 ? -9.391 2.675 6.723 1.00 95.50 93 GLY A CA 1
ATOM 718 C C . GLY A 1 93 ? -9.690 2.904 5.250 1.00 95.50 93 GLY A C 1
ATOM 719 O O . GLY A 1 93 ? -10.570 3.708 4.934 1.00 95.50 93 GLY A O 1
ATOM 720 N N . VAL A 1 94 ? -9.006 2.164 4.376 1.00 96.00 94 VAL A N 1
ATOM 721 C CA . VAL A 1 94 ? -9.417 2.026 2.968 1.00 96.00 94 VAL A CA 1
ATOM 722 C C . VAL A 1 94 ? -10.797 1.375 2.898 1.00 96.00 94 VAL A C 1
ATOM 724 O O . VAL A 1 94 ? -11.657 1.831 2.151 1.00 96.00 94 VAL A O 1
ATOM 727 N N . TYR A 1 95 ? -11.031 0.370 3.745 1.00 95.31 95 TYR A N 1
ATOM 728 C CA . TYR A 1 95 ? -12.305 -0.331 3.851 1.00 95.31 95 TYR A CA 1
ATOM 729 C C . TYR A 1 95 ? -13.035 0.006 5.157 1.00 95.31 95 TYR A C 1
ATOM 731 O O . TYR A 1 95 ? -12.438 0.447 6.146 1.00 95.31 95 TYR A O 1
ATOM 739 N N . CYS A 1 96 ? -14.346 -0.228 5.176 1.00 93.25 96 CYS A N 1
ATOM 740 C CA . CYS A 1 96 ? -15.147 -0.222 6.400 1.00 93.25 96 CYS A CA 1
ATOM 741 C C . CYS A 1 96 ? -14.972 -1.563 7.136 1.00 93.25 96 CYS A C 1
ATOM 743 O O . CYS A 1 96 ? -15.055 -2.622 6.515 1.00 93.25 96 CYS A O 1
ATOM 745 N N . TRP A 1 97 ? -14.764 -1.535 8.455 1.00 90.88 97 TRP A N 1
ATOM 746 C CA . TRP A 1 97 ? -14.550 -2.714 9.302 1.00 90.88 97 TRP A CA 1
ATOM 747 C C . TRP A 1 97 ? -15.520 -2.732 10.502 1.00 90.88 97 TRP A C 1
ATOM 749 O O . TRP A 1 97 ? -15.633 -1.722 11.193 1.00 90.88 97 TRP A O 1
ATOM 759 N N . PRO A 1 98 ? -16.162 -3.869 10.840 1.00 73.31 98 PRO A N 1
ATOM 760 C CA . PRO A 1 98 ? -16.169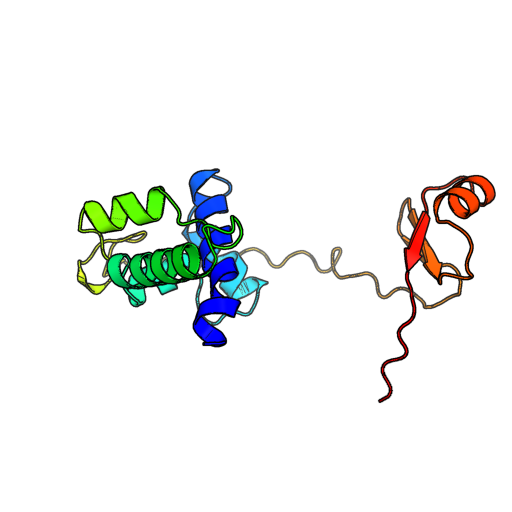 -5.141 10.122 1.00 73.31 98 PRO A CA 1
ATOM 761 C C . PRO A 1 98 ? -17.065 -5.030 8.882 1.00 73.31 98 PRO A C 1
ATOM 763 O O . PRO A 1 98 ? -18.279 -4.901 8.999 1.00 73.31 98 PRO A O 1
ATOM 766 N N . GLY A 1 99 ? -16.464 -5.034 7.693 1.00 65.00 99 GLY A N 1
ATOM 767 C CA . GLY A 1 99 ? -17.221 -5.014 6.450 1.00 65.00 99 GLY A CA 1
ATOM 768 C C . GLY A 1 99 ? -17.967 -6.331 6.283 1.00 65.00 99 GLY A C 1
ATOM 769 O O . GLY A 1 99 ? -17.416 -7.395 6.585 1.00 65.00 99 GLY A O 1
ATOM 770 N N . GLU A 1 100 ? -19.210 -6.261 5.802 1.00 53.72 100 GLU A N 1
ATOM 771 C CA . GLU A 1 100 ? -19.858 -7.405 5.158 1.00 53.72 100 GLU A CA 1
ATOM 772 C C . GLU A 1 100 ? -18.873 -8.030 4.169 1.00 53.72 100 GLU A C 1
ATOM 774 O O . GLU A 1 100 ? -18.119 -7.305 3.514 1.00 53.72 100 GLU A O 1
ATOM 7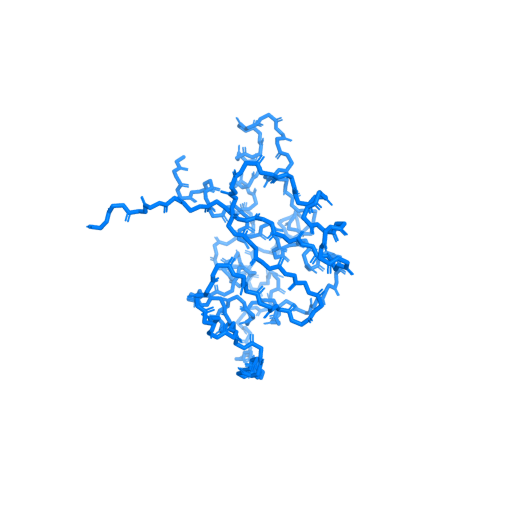79 N N . ALA A 1 101 ? -18.837 -9.368 4.132 1.00 48.19 101 ALA A N 1
ATOM 780 C CA . ALA A 1 101 ? -17.937 -10.135 3.281 1.00 48.19 101 ALA A CA 1
ATOM 781 C C . ALA A 1 101 ? -17.888 -9.486 1.897 1.00 48.19 101 ALA A C 1
ATOM 783 O O . ALA A 1 101 ? -18.906 -9.437 1.204 1.00 48.19 101 ALA A O 1
ATOM 784 N N . GLN A 1 102 ? -16.725 -8.921 1.553 1.00 50.91 102 GLN A N 1
ATOM 785 C CA . GLN A 1 102 ? -16.525 -8.286 0.259 1.00 50.91 102 GLN A CA 1
ATOM 786 C C . GLN A 1 102 ? -16.986 -9.297 -0.791 1.00 50.91 102 GLN A C 1
ATOM 788 O O . GLN A 1 102 ? -16.552 -10.453 -0.706 1.00 50.91 102 GLN A O 1
ATOM 793 N N . PRO A 1 103 ? -17.891 -8.921 -1.718 1.00 44.88 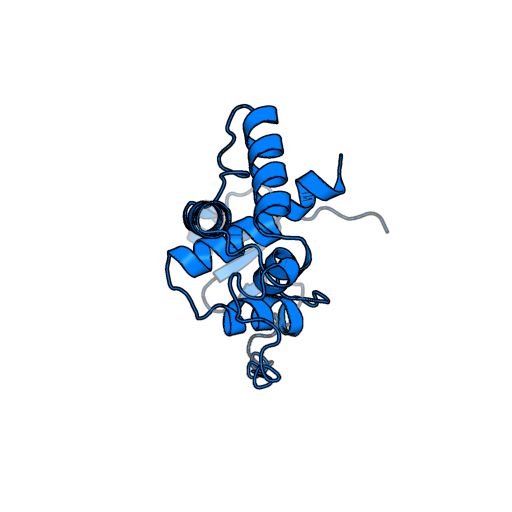103 PRO A N 1
ATOM 794 C CA . PRO A 1 103 ? -18.292 -9.827 -2.777 1.00 44.88 103 PRO A CA 1
ATOM 795 C C . PRO A 1 103 ? -17.005 -10.325 -3.412 1.00 44.88 103 PRO A C 1
ATOM 797 O O . PRO A 1 103 ? -16.135 -9.520 -3.749 1.00 44.88 103 PRO A O 1
ATOM 800 N N . GLU A 1 104 ? -16.847 -11.645 -3.442 1.00 54.09 104 GLU A N 1
ATOM 801 C CA . GLU A 1 104 ? -15.680 -12.312 -3.991 1.00 54.09 104 GLU A CA 1
ATOM 802 C C . GLU A 1 104 ? -15.582 -11.889 -5.452 1.00 54.09 104 GLU A C 1
ATOM 804 O O . GLU A 1 104 ? -16.254 -12.422 -6.335 1.00 54.09 104 GLU A O 1
ATOM 809 N N . LEU A 1 105 ? -14.831 -10.814 -5.683 1.00 57.88 105 LEU A N 1
ATOM 810 C CA . LEU A 1 105 ? -14.635 -10.222 -6.987 1.00 57.88 105 LEU A CA 1
ATOM 811 C C . LEU A 1 105 ? -13.619 -11.126 -7.668 1.00 57.88 105 LEU A C 1
ATOM 813 O O . LEU A 1 105 ? -12.427 -10.840 -7.714 1.00 57.88 105 LEU A O 1
ATOM 817 N N . ALA A 1 106 ? -14.107 -12.282 -8.111 1.00 56.38 106 ALA A N 1
ATOM 818 C CA . ALA A 1 106 ? -13.364 -13.193 -8.946 1.00 56.38 106 ALA A CA 1
ATOM 819 C C . ALA A 1 106 ? -13.089 -12.439 -10.244 1.00 56.38 106 ALA A C 1
ATOM 821 O O . ALA A 1 106 ? -13.939 -12.352 -11.134 1.00 56.38 106 ALA A O 1
ATOM 822 N N . LEU A 1 107 ? -11.906 -11.830 -10.327 1.00 57.03 107 LEU A N 1
ATOM 823 C CA . LEU A 1 107 ? -11.373 -11.379 -11.598 1.00 57.03 107 LEU A CA 1
ATOM 824 C C . LEU A 1 107 ? -11.448 -12.578 -12.535 1.00 57.03 107 LEU A C 1
ATOM 826 O O . LEU A 1 107 ? -10.921 -13.649 -12.225 1.00 57.03 107 LEU A O 1
ATOM 830 N N . ALA A 1 108 ? -12.153 -12.411 -13.656 1.00 55.56 108 ALA A N 1
ATOM 831 C CA . ALA A 1 108 ? -12.161 -13.423 -14.694 1.00 55.56 108 ALA A CA 1
ATOM 832 C C . ALA A 1 108 ? -10.700 -13.756 -15.000 1.00 55.56 108 ALA A C 1
ATOM 834 O O . ALA A 1 108 ? -9.914 -12.849 -15.293 1.00 55.56 108 ALA A O 1
ATOM 835 N N . ALA A 1 109 ? -10.337 -15.034 -14.859 1.00 54.75 109 ALA A N 1
ATOM 836 C CA . ALA A 1 109 ? -8.990 -15.487 -15.151 1.00 54.75 109 ALA A CA 1
ATOM 837 C C . ALA A 1 109 ? -8.594 -14.924 -16.516 1.00 54.75 109 ALA A C 1
ATOM 839 O O . ALA A 1 109 ? -9.360 -15.033 -17.480 1.00 54.75 109 ALA A O 1
ATOM 840 N N . VAL A 1 110 ? -7.431 -14.271 -16.583 1.00 53.16 110 VAL A N 1
ATOM 841 C CA . VAL A 1 110 ? -6.895 -13.790 -17.855 1.00 53.16 110 VAL A CA 1
ATOM 842 C C . VAL A 1 110 ? -6.924 -14.980 -18.809 1.00 53.16 110 VAL A C 1
ATOM 844 O O . VAL A 1 110 ? -6.355 -16.023 -18.483 1.00 53.16 110 VAL A O 1
ATOM 847 N N . SER A 1 111 ? -7.642 -14.846 -19.934 1.00 50.59 111 SER A N 1
ATOM 848 C CA . SER A 1 111 ? -7.748 -15.911 -20.936 1.00 50.59 111 SER A CA 1
ATOM 849 C C . SER A 1 111 ? -6.359 -16.496 -21.179 1.00 50.59 111 SER A C 1
ATOM 851 O O . SER A 1 111 ? -5.402 -15.750 -21.416 1.00 50.59 111 SER A O 1
ATOM 853 N N . ALA A 1 112 ? -6.248 -17.826 -21.134 1.00 54.25 112 ALA A N 1
ATOM 854 C CA . ALA A 1 112 ? -5.010 -18.543 -21.424 1.00 54.25 112 ALA A CA 1
ATOM 855 C C . ALA A 1 112 ? -4.452 -18.220 -22.828 1.00 54.25 112 ALA A C 1
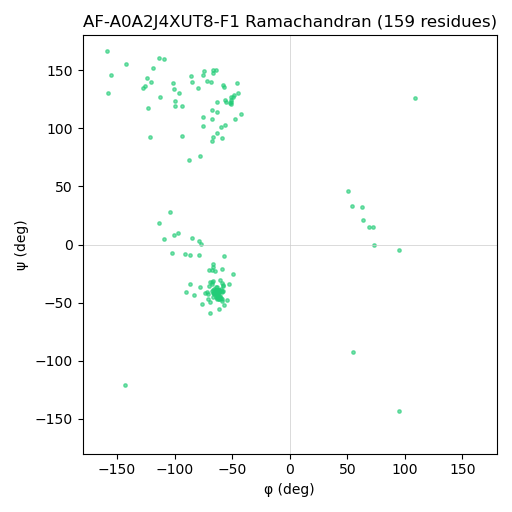ATOM 857 O O . ALA A 1 112 ? -3.309 -18.550 -23.123 1.00 54.25 112 ALA A O 1
ATOM 858 N N . GLU A 1 113 ? -5.208 -17.525 -23.681 1.00 49.72 113 GLU A N 1
ATOM 859 C CA . GLU A 1 113 ? -4.731 -16.969 -24.952 1.00 49.72 113 GLU A CA 1
ATOM 860 C C . GLU A 1 113 ? -3.658 -15.879 -24.775 1.00 49.72 113 GLU A C 1
ATOM 862 O O . GLU A 1 113 ? -2.858 -15.669 -25.683 1.00 49.72 113 GLU A O 1
ATOM 867 N N . ARG A 1 114 ? -3.589 -15.223 -23.605 1.00 48.03 114 ARG A N 1
ATOM 868 C CA . ARG A 1 114 ? -2.478 -14.338 -23.196 1.00 48.03 114 ARG A CA 1
ATOM 869 C C . ARG A 1 114 ? -1.447 -15.036 -22.306 1.00 48.03 114 ARG A C 1
ATOM 871 O O . ARG A 1 114 ? -0.572 -14.367 -21.754 1.00 48.03 114 ARG A O 1
ATOM 878 N N . ALA A 1 115 ? -1.515 -16.360 -22.151 1.00 48.19 115 ALA A N 1
ATOM 879 C CA . ALA A 1 115 ? -0.381 -17.094 -21.607 1.00 48.19 115 ALA A CA 1
ATOM 880 C C . ALA A 1 115 ? 0.824 -16.824 -22.511 1.00 48.19 115 ALA A C 1
ATOM 882 O O . ALA A 1 115 ? 0.678 -16.817 -23.735 1.00 48.19 115 ALA A O 1
ATOM 883 N N . ALA A 1 116 ? 1.998 -16.588 -21.919 1.00 51.41 116 ALA A N 1
ATOM 884 C CA . ALA A 1 116 ? 3.240 -16.471 -22.669 1.00 51.41 116 ALA A CA 1
ATOM 885 C C . ALA A 1 116 ? 3.304 -17.647 -23.652 1.00 51.41 116 ALA A C 1
ATOM 887 O O . ALA A 1 116 ? 3.426 -18.801 -23.224 1.00 51.41 116 ALA A O 1
ATOM 888 N N . LYS A 1 117 ? 3.130 -17.366 -24.956 1.00 49.00 117 LYS A N 1
ATOM 889 C CA . LYS A 1 117 ? 3.231 -18.385 -26.004 1.00 49.00 117 LYS A CA 1
ATOM 890 C C . LYS A 1 117 ? 4.529 -19.119 -25.722 1.00 49.00 117 LYS A C 1
ATOM 892 O O . LYS A 1 117 ? 5.563 -18.484 -25.537 1.00 49.00 117 LYS A O 1
ATOM 897 N N . ARG A 1 118 ? 4.480 -20.447 -25.613 1.00 48.09 118 ARG A N 1
ATOM 898 C CA . ARG A 1 118 ? 5.687 -21.249 -25.422 1.00 48.09 118 ARG A CA 1
ATOM 899 C C . ARG A 1 118 ? 6.503 -21.117 -26.699 1.00 48.09 118 ARG A C 1
ATOM 901 O O . ARG A 1 118 ? 6.253 -21.810 -27.680 1.00 48.09 118 ARG A O 1
ATOM 908 N N . ILE A 1 119 ? 7.404 -20.150 -26.696 1.00 52.44 119 ILE A N 1
ATOM 909 C CA . ILE A 1 119 ? 8.240 -19.823 -27.832 1.00 52.44 119 ILE A CA 1
ATOM 910 C C . ILE A 1 119 ? 9.125 -21.036 -28.109 1.00 52.44 119 ILE A C 1
ATOM 912 O O . ILE A 1 119 ? 9.851 -21.505 -27.227 1.00 52.44 119 ILE A O 1
ATOM 916 N N . LYS A 1 120 ? 9.049 -21.566 -29.333 1.00 47.78 120 LYS A N 1
ATOM 917 C CA . LYS A 1 120 ? 10.046 -22.513 -29.831 1.00 47.78 120 LYS A CA 1
ATOM 918 C C . LYS A 1 120 ? 11.378 -21.769 -29.874 1.00 47.78 120 LYS A C 1
ATOM 920 O O . LYS A 1 120 ? 11.510 -20.803 -30.613 1.00 47.78 120 LYS A O 1
ATOM 925 N N . ARG A 1 121 ? 12.319 -22.210 -29.040 1.00 46.53 121 ARG A N 1
ATOM 926 C CA . ARG A 1 121 ? 13.691 -21.703 -28.990 1.00 46.53 121 ARG A CA 1
ATOM 927 C C . ARG A 1 121 ? 14.403 -22.096 -30.282 1.00 46.53 121 ARG A C 1
ATOM 929 O O . ARG A 1 121 ? 14.975 -23.177 -30.354 1.00 46.53 121 ARG A O 1
ATOM 936 N N . ASP A 1 122 ? 14.300 -21.240 -31.285 1.00 54.16 122 ASP A N 1
ATOM 937 C CA . ASP A 1 122 ? 15.229 -21.176 -32.407 1.00 54.16 122 ASP A CA 1
ATOM 938 C C . ASP A 1 122 ? 15.976 -19.840 -32.327 1.00 54.16 122 ASP A C 1
ATOM 940 O O . ASP A 1 122 ? 15.504 -18.908 -31.670 1.00 54.16 122 ASP A O 1
ATOM 944 N N . VAL A 1 123 ? 17.127 -19.749 -33.002 1.00 59.22 123 VAL A N 1
ATOM 945 C CA . VAL A 1 123 ? 18.012 -18.558 -33.048 1.00 59.22 123 VAL A CA 1
ATOM 946 C C . VAL A 1 123 ? 17.242 -17.264 -33.365 1.00 59.22 123 VAL A C 1
ATOM 948 O O . VAL A 1 123 ? 17.650 -16.174 -32.970 1.00 59.22 123 VAL A O 1
ATOM 951 N N . VAL A 1 124 ? 16.097 -17.395 -34.041 1.00 61.47 124 VAL A N 1
ATOM 952 C CA . VAL A 1 124 ? 15.146 -16.319 -34.295 1.00 61.47 124 VAL A CA 1
ATOM 953 C C . VAL A 1 124 ? 13.776 -16.708 -33.760 1.00 61.47 124 VAL A C 1
ATOM 955 O O . VAL A 1 124 ? 13.147 -17.651 -34.237 1.00 61.47 124 VAL A O 1
ATOM 958 N N . THR A 1 125 ? 13.293 -15.946 -32.789 1.00 74.12 125 THR A N 1
ATOM 959 C CA . THR A 1 125 ? 11.942 -16.076 -32.258 1.00 74.12 125 THR A CA 1
ATOM 960 C C . THR A 1 125 ? 11.035 -15.013 -32.882 1.00 74.12 125 THR A C 1
ATOM 962 O O . THR A 1 125 ? 11.309 -13.822 -32.756 1.00 74.12 125 THR A O 1
ATOM 965 N N . ASP A 1 126 ? 9.931 -15.425 -33.511 1.00 74.19 126 ASP A N 1
ATOM 966 C CA . ASP A 1 126 ? 8.905 -14.510 -34.033 1.00 74.19 126 ASP A CA 1
ATOM 967 C C . ASP A 1 126 ? 7.788 -14.312 -32.995 1.00 74.19 126 ASP A C 1
ATOM 969 O O . ASP A 1 126 ? 7.130 -15.277 -32.586 1.00 74.19 126 ASP A O 1
ATOM 973 N N . LEU A 1 127 ? 7.597 -13.070 -32.546 1.00 73.38 127 LEU A N 1
ATOM 974 C CA . LEU A 1 127 ? 6.503 -12.661 -31.670 1.00 73.38 127 LEU A CA 1
ATOM 975 C C . LEU A 1 127 ? 5.676 -11.560 -32.330 1.00 73.38 127 LEU A C 1
ATOM 977 O O . LEU A 1 127 ? 5.941 -10.369 -32.161 1.00 73.38 127 LEU A O 1
ATOM 981 N N . ASP A 1 128 ? 4.625 -11.989 -33.023 1.00 77.88 128 ASP A N 1
ATOM 982 C CA . ASP A 1 128 ? 3.630 -11.145 -33.682 1.00 77.88 128 ASP A CA 1
ATOM 983 C C . ASP A 1 128 ? 4.280 -10.143 -34.668 1.00 77.88 128 ASP A C 1
ATOM 985 O O . ASP A 1 128 ? 4.523 -10.490 -35.821 1.00 77.88 128 ASP A O 1
ATOM 989 N N . GLU A 1 129 ? 4.609 -8.916 -34.252 1.00 78.62 129 GLU A N 1
ATOM 990 C CA . GLU A 1 129 ? 5.267 -7.907 -35.106 1.00 78.62 129 GLU A CA 1
ATOM 991 C C . GLU A 1 129 ? 6.774 -7.747 -34.838 1.00 78.62 129 GLU A C 1
ATOM 993 O O . GLU A 1 129 ? 7.460 -7.062 -35.597 1.00 78.62 129 GLU A O 1
ATOM 998 N N . VAL A 1 130 ? 7.305 -8.396 -33.797 1.00 80.88 130 VAL A N 1
ATOM 999 C CA . VAL A 1 130 ? 8.667 -8.188 -33.286 1.00 80.88 130 VAL A CA 1
ATOM 1000 C C . VAL A 1 130 ? 9.481 -9.479 -33.345 1.00 80.88 130 VAL A C 1
ATOM 1002 O O . VAL A 1 130 ? 8.992 -10.560 -33.022 1.00 80.88 130 VAL A O 1
ATOM 1005 N N . LEU A 1 131 ? 10.756 -9.362 -33.717 1.00 82.69 131 LEU A N 1
ATOM 1006 C CA . LEU A 1 131 ? 11.714 -10.466 -33.677 1.00 82.69 131 LEU A CA 1
ATOM 1007 C C . LEU A 1 131 ? 12.534 -10.424 -32.382 1.00 82.69 131 LEU A C 1
ATOM 1009 O O . LEU A 1 131 ? 13.100 -9.389 -32.037 1.00 82.69 131 LEU A O 1
ATOM 1013 N N . LEU A 1 132 ? 12.622 -11.554 -31.685 1.00 81.88 132 LEU A N 1
ATOM 1014 C CA . LEU A 1 132 ? 13.503 -11.764 -30.537 1.00 81.88 132 LEU A CA 1
ATOM 1015 C C . LEU A 1 132 ? 14.747 -12.530 -30.988 1.00 81.88 132 LEU A C 1
ATOM 1017 O O . LEU A 1 132 ? 14.636 -13.662 -31.464 1.00 81.88 132 LEU A O 1
ATOM 1021 N N . LEU A 1 133 ? 15.914 -11.908 -30.824 1.00 82.25 133 LEU A N 1
ATOM 1022 C CA . LEU A 1 133 ? 17.208 -12.446 -31.247 1.00 82.25 133 LEU A CA 1
ATOM 1023 C C . LEU A 1 133 ? 18.180 -12.515 -30.066 1.00 82.25 133 LEU A C 1
ATOM 1025 O O . LEU A 1 133 ? 18.199 -11.619 -29.223 1.00 82.25 133 LEU A O 1
ATOM 1029 N N . GLU A 1 134 ? 19.006 -13.556 -30.018 1.00 80.50 134 GLU A N 1
ATOM 1030 C CA . GLU A 1 134 ? 20.129 -13.617 -29.079 1.00 80.50 134 GLU A CA 1
ATOM 1031 C C . GLU A 1 134 ? 21.226 -12.629 -29.506 1.00 80.50 134 GLU A C 1
ATOM 1033 O O . GLU A 1 134 ? 21.491 -12.451 -30.697 1.00 80.50 134 GLU A O 1
ATOM 1038 N N . THR A 1 135 ? 21.858 -11.959 -28.543 1.00 75.50 135 THR A N 1
ATOM 1039 C CA . THR A 1 135 ? 22.937 -11.012 -28.834 1.00 75.50 135 THR A CA 1
ATOM 1040 C C . THR A 1 135 ? 24.176 -11.727 -29.374 1.00 75.50 135 THR A C 1
ATOM 1042 O O . THR A 1 135 ? 24.837 -12.492 -28.681 1.00 75.50 135 THR A O 1
ATOM 1045 N N . THR A 1 136 ? 24.537 -11.432 -30.620 1.00 78.00 136 THR A N 1
ATOM 1046 C CA . THR A 1 136 ? 25.795 -11.867 -31.255 1.00 78.00 136 THR A CA 1
ATOM 1047 C C . THR A 1 136 ? 26.856 -10.760 -31.262 1.00 78.00 136 THR A C 1
ATOM 1049 O O . THR A 1 136 ? 27.910 -10.906 -31.880 1.00 78.00 136 THR A O 1
ATOM 1052 N N . GLY A 1 137 ? 26.590 -9.638 -30.576 1.00 74.31 137 GLY A N 1
ATOM 1053 C CA . GLY A 1 137 ? 27.410 -8.420 -30.601 1.00 74.31 137 GLY A CA 1
ATOM 1054 C C . GLY A 1 137 ? 26.936 -7.359 -31.603 1.00 74.31 137 GLY A C 1
ATOM 1055 O O . GLY A 1 137 ? 27.466 -6.248 -31.614 1.00 74.31 137 GLY A O 1
ATOM 1056 N N . GLU A 1 138 ? 25.920 -7.658 -32.413 1.00 78.88 138 GLU A N 1
ATOM 1057 C CA . GLU A 1 138 ? 25.264 -6.690 -33.296 1.00 78.88 138 GLU A CA 1
ATOM 1058 C C . GLU A 1 138 ? 24.153 -5.924 -32.561 1.00 78.88 138 GLU A C 1
ATOM 1060 O O . GLU A 1 138 ? 23.462 -6.450 -31.689 1.00 78.88 138 GLU A O 1
ATOM 1065 N N . THR A 1 139 ? 23.966 -4.645 -32.900 1.00 83.56 139 THR A N 1
ATOM 1066 C CA . THR A 1 139 ? 22.922 -3.828 -32.260 1.00 83.56 139 THR A CA 1
ATOM 1067 C C . THR A 1 139 ? 21.527 -4.207 -32.759 1.00 83.56 139 THR A C 1
ATOM 1069 O O . THR A 1 139 ? 21.343 -4.524 -33.935 1.00 83.56 139 THR A O 1
ATOM 1072 N N . ALA A 1 140 ? 20.515 -4.063 -31.897 1.00 82.56 140 ALA A N 1
ATOM 1073 C CA . ALA A 1 140 ? 19.108 -4.269 -32.259 1.00 82.56 140 ALA A CA 1
ATOM 1074 C C . ALA A 1 140 ? 18.678 -3.450 -33.492 1.00 82.56 140 ALA A C 1
ATOM 1076 O O . ALA A 1 140 ? 17.883 -3.915 -34.304 1.00 82.56 140 ALA A O 1
ATOM 1077 N N . LEU A 1 141 ? 19.240 -2.247 -33.664 1.00 83.56 141 LEU A N 1
ATOM 1078 C CA . LEU A 1 141 ? 18.977 -1.389 -34.819 1.00 83.56 141 LEU A CA 1
ATOM 1079 C C . LEU A 1 141 ? 19.518 -1.986 -36.127 1.00 83.56 141 LEU A C 1
ATOM 1081 O O . LEU A 1 141 ? 18.811 -1.984 -37.130 1.00 83.56 141 LEU A O 1
ATOM 1085 N N . ALA A 1 142 ? 20.751 -2.502 -36.121 1.00 83.50 142 ALA A N 1
ATOM 1086 C CA . ALA A 1 142 ? 21.357 -3.124 -37.301 1.00 83.50 142 ALA A CA 1
ATOM 1087 C C . ALA A 1 142 ? 20.554 -4.354 -37.748 1.00 83.50 142 ALA A C 1
ATOM 1089 O O . ALA A 1 142 ? 20.200 -4.478 -38.921 1.00 83.50 142 ALA A O 1
ATOM 1090 N N . LEU A 1 143 ? 20.173 -5.194 -36.785 1.00 84.88 143 LEU A N 1
ATOM 1091 C CA . LEU A 1 143 ? 19.335 -6.367 -37.023 1.00 84.88 143 LEU A CA 1
ATOM 1092 C C . LEU A 1 143 ? 17.935 -5.970 -37.517 1.00 84.88 143 LEU A C 1
ATOM 1094 O O . LEU A 1 143 ? 17.399 -6.592 -38.431 1.00 84.88 143 LEU A O 1
ATOM 1098 N N . SER A 1 144 ? 17.351 -4.893 -36.984 1.00 86.25 144 SER A N 1
ATOM 1099 C CA . SER A 1 144 ? 16.042 -4.402 -37.430 1.00 86.25 144 SER A CA 1
ATOM 1100 C C . SER A 1 144 ? 16.055 -3.941 -38.890 1.00 86.25 144 SER A C 1
ATOM 1102 O O . SER A 1 144 ? 15.126 -4.248 -39.639 1.00 86.25 144 SER A O 1
ATOM 1104 N N . LEU A 1 145 ? 17.129 -3.274 -39.325 1.00 85.88 145 LEU A N 1
ATOM 1105 C CA . LEU A 1 145 ? 17.309 -2.874 -40.724 1.00 85.88 145 LEU A CA 1
ATOM 1106 C C . LEU A 1 145 ? 17.511 -4.082 -41.646 1.00 85.88 145 LEU A C 1
ATOM 1108 O O . LEU A 1 145 ? 16.949 -4.112 -42.738 1.00 85.88 145 LEU A O 1
ATOM 1112 N N . GLN A 1 146 ? 18.274 -5.083 -41.203 1.00 84.56 146 GLN A N 1
ATOM 1113 C CA . GLN A 1 146 ? 18.514 -6.310 -41.964 1.00 84.56 146 GLN A CA 1
ATOM 1114 C C . GLN A 1 146 ? 17.236 -7.137 -42.153 1.00 84.56 146 GLN A C 1
ATOM 1116 O O . GLN A 1 146 ? 16.991 -7.663 -43.237 1.00 84.56 146 GLN A O 1
ATOM 1121 N N . HIS A 1 147 ? 16.420 -7.251 -41.104 1.00 81.75 147 HIS A N 1
ATOM 1122 C CA . HIS A 1 147 ? 15.197 -8.052 -41.117 1.00 81.75 147 HIS A CA 1
ATOM 1123 C C . HIS A 1 147 ? 13.948 -7.271 -41.553 1.00 81.75 147 HIS A C 1
ATOM 1125 O O . HIS A 1 147 ? 12.893 -7.875 -41.744 1.00 81.75 147 HIS A O 1
ATOM 1131 N N . GLY A 1 148 ? 14.042 -5.946 -41.707 1.00 83.44 148 GLY A N 1
ATOM 1132 C CA . GLY A 1 148 ? 12.922 -5.087 -42.104 1.00 83.44 148 GLY A CA 1
ATOM 1133 C C . GLY A 1 148 ? 11.766 -5.063 -41.097 1.00 83.44 148 GLY A C 1
ATOM 1134 O O . GLY A 1 148 ? 10.635 -4.760 -41.472 1.00 83.44 148 GLY A O 1
ATOM 1135 N N . ARG A 1 149 ? 12.026 -5.423 -39.834 1.00 85.12 149 ARG A N 1
ATOM 1136 C CA . ARG A 1 149 ? 11.036 -5.547 -38.752 1.00 85.12 149 ARG A CA 1
ATOM 1137 C C . ARG A 1 149 ? 11.634 -5.066 -37.427 1.00 85.12 149 ARG A C 1
ATOM 1139 O O . ARG A 1 149 ? 12.856 -5.104 -37.276 1.00 85.12 149 ARG A O 1
ATOM 1146 N N . PRO A 1 150 ? 10.821 -4.617 -36.457 1.00 86.38 150 PRO A N 1
ATOM 1147 C CA . PRO A 1 150 ? 11.297 -4.319 -35.108 1.00 86.38 150 PRO A CA 1
ATOM 1148 C C . PRO A 1 150 ? 11.962 -5.543 -34.460 1.00 86.38 150 PRO A C 1
ATOM 1150 O O . PRO A 1 150 ? 11.439 -6.654 -34.537 1.00 86.38 150 PRO A O 1
ATOM 1153 N N . VAL A 1 151 ? 13.111 -5.334 -33.814 1.00 85.94 151 VAL A N 1
ATOM 1154 C CA . VAL A 1 151 ? 13.910 -6.393 -33.177 1.00 85.94 151 VAL A CA 1
ATOM 1155 C C . VAL A 1 151 ? 14.166 -6.044 -31.712 1.00 85.94 151 VAL A C 1
ATOM 1157 O O . VAL A 1 151 ? 14.541 -4.915 -31.394 1.00 85.94 151 VAL A O 1
ATOM 1160 N N . VAL A 1 152 ? 14.024 -7.031 -30.830 1.00 86.00 152 VAL A N 1
ATOM 1161 C CA . VAL A 1 152 ? 14.487 -7.001 -29.440 1.00 86.00 152 VAL A CA 1
ATOM 1162 C C . VAL A 1 152 ? 15.607 -8.023 -29.295 1.00 86.00 152 VAL A C 1
ATOM 1164 O O . VAL A 1 152 ? 15.441 -9.192 -29.636 1.00 86.00 152 VAL A O 1
ATOM 1167 N N . VAL A 1 153 ? 16.751 -7.580 -28.780 1.00 85.38 153 VAL A N 1
ATOM 1168 C CA . VAL A 1 153 ? 17.907 -8.450 -28.549 1.00 85.38 153 VAL A CA 1
ATOM 1169 C C . VAL A 1 153 ? 17.964 -8.820 -27.070 1.00 85.38 153 VAL A C 1
ATOM 1171 O O . VAL A 1 153 ? 17.808 -7.944 -26.217 1.00 85.38 153 VAL A O 1
ATOM 1174 N N . TYR A 1 154 ? 18.177 -10.097 -26.762 1.00 82.62 154 TYR A N 1
ATOM 1175 C CA . TYR A 1 154 ? 18.351 -10.593 -25.396 1.00 82.62 154 TYR A CA 1
ATOM 1176 C C . TYR A 1 154 ? 19.727 -11.241 -25.212 1.00 82.62 154 TYR A C 1
ATOM 1178 O O . TYR A 1 154 ? 20.318 -11.751 -26.161 1.00 82.62 154 TYR A O 1
ATOM 1186 N N . ASP A 1 155 ? 20.238 -11.209 -23.983 1.00 75.38 155 ASP A N 1
ATOM 1187 C CA . ASP A 1 155 ? 21.498 -11.855 -23.611 1.00 75.38 155 ASP A CA 1
ATOM 1188 C C . ASP A 1 155 ? 21.215 -13.180 -22.893 1.00 75.38 155 ASP A C 1
ATOM 1190 O O . ASP A 1 155 ? 20.285 -13.269 -22.082 1.00 75.38 155 ASP A O 1
ATOM 1194 N N . HIS A 1 156 ? 21.994 -14.213 -23.205 1.00 67.12 156 HIS A N 1
ATOM 1195 C CA . HIS A 1 156 ? 21.890 -15.513 -22.562 1.00 67.12 156 HIS A CA 1
ATOM 1196 C C . HIS A 1 156 ? 22.881 -15.584 -21.397 1.00 67.12 156 HIS A C 1
ATOM 1198 O O . HIS A 1 156 ? 24.031 -15.996 -21.550 1.00 67.12 156 HIS A O 1
ATOM 1204 N N . SER A 1 157 ? 22.427 -15.254 -20.187 1.00 57.06 157 SER A N 1
ATOM 1205 C CA . SER A 1 157 ? 23.130 -15.713 -18.992 1.00 57.06 157 SER A CA 1
ATOM 1206 C C . SER A 1 157 ? 22.810 -17.193 -18.796 1.00 57.06 157 SER A C 1
ATOM 1208 O O . SER A 1 157 ? 21.728 -17.560 -18.338 1.00 57.06 157 SER A O 1
ATOM 1210 N N . ALA A 1 158 ? 23.745 -18.065 -19.176 1.00 56.59 158 ALA A N 1
ATOM 1211 C CA . ALA A 1 158 ? 23.685 -19.463 -18.776 1.00 56.59 158 ALA A CA 1
ATOM 1212 C C . ALA A 1 158 ? 23.710 -19.495 -17.243 1.00 56.59 158 ALA A C 1
ATOM 1214 O O . ALA A 1 158 ? 24.744 -19.272 -16.619 1.00 56.59 158 ALA A O 1
ATOM 1215 N N . GLY A 1 159 ? 22.546 -19.673 -16.623 1.00 48.34 159 GLY A N 1
ATOM 1216 C CA . GLY A 1 159 ? 22.488 -20.049 -15.224 1.00 48.34 159 GLY A CA 1
ATOM 1217 C C . GLY A 1 159 ? 23.039 -21.461 -15.134 1.00 48.34 159 GLY A C 1
ATOM 1218 O O . GLY A 1 159 ? 22.380 -22.385 -15.605 1.00 48.34 159 GLY A O 1
ATOM 1219 N N . ASP A 1 160 ? 24.242 -21.606 -14.584 1.00 43.25 160 ASP A N 1
ATOM 1220 C CA . ASP A 1 160 ? 24.793 -22.901 -14.197 1.00 43.25 160 ASP A CA 1
ATOM 1221 C C . ASP A 1 160 ? 23.808 -23.569 -13.221 1.00 43.25 160 ASP A C 1
ATOM 1223 O O . ASP A 1 160 ? 23.689 -23.170 -12.059 1.00 43.25 160 ASP A O 1
ATOM 1227 N N . THR A 1 161 ? 23.046 -24.539 -13.728 1.00 44.56 161 THR A N 1
ATOM 1228 C CA . THR A 1 161 ? 22.317 -25.539 -12.934 1.00 44.56 161 THR A CA 1
ATOM 1229 C C . THR A 1 161 ? 23.202 -26.740 -12.682 1.00 44.56 161 THR A C 1
ATOM 1231 O O . THR A 1 161 ? 23.765 -27.237 -13.686 1.00 44.56 161 THR A O 1
#

Secondary structure (DSSP, 8-state):
-HHHHHTHHHHHHHHHHHHTTSS-HHHHHHIIIIIT--SS-HHHHHHHH-HHHHHHHHHHHHHHTTT-GGGPPPHHHHHHHHTT--BGGGTBSSSBTT--------PPPP-GGGS-------SEEEETTEEEEE-SS--HHHHHHHHTS-EEEE-------

Solvent-accessible surface area (backbone atoms only — not comparable to full-atom values): 9509 Å² total; per-residue (Å²): 113,68,66,75,60,72,50,42,54,61,45,45,53,52,48,49,39,49,75,70,60,73,51,59,69,70,56,56,20,33,46,36,20,76,72,63,70,38,100,57,17,50,65,63,48,38,19,69,70,19,30,52,56,53,49,51,51,37,49,51,52,15,59,75,53,76,62,42,72,84,39,55,70,54,66,70,56,48,50,31,33,74,70,60,26,25,5,57,90,58,36,25,35,94,53,62,39,90,54,72,81,71,75,82,67,72,69,74,72,78,59,73,86,75,46,81,72,85,72,70,90,50,84,67,30,83,54,96,76,36,37,41,30,68,61,84,83,68,54,45,67,61,53,16,65,74,67,75,38,54,46,47,65,44,79,86,78,80,75,89,123

Radius of gyration: 21.67 Å; Cα contacts (8 Å, |Δi|>4): 194; chains: 1; bounding box: 47×38×57 Å

Nearest PDB structures (foldseek):
  3mog-assembly1_C  TM=6.598E-01  e=1.562E-19  Escherichia coli K-12
  1lso-assembly1_B  TM=9.340E-01  e=2.709E-07  Homo sapiens
  4j0f-assembly1_A  TM=9.221E-01  e=5.793E-07  Caenorhabditis elegans
  4j0f-assembly1_B  TM=9.316E-01  e=9.025E-07  Caenorhabditis elegans
  1f0y-assembly1_B  TM=9.323E-01  e=1.498E-06  Homo sapiens

Foldseek 3Di:
DPCLVVCQLQQVVLLVCVVVCVDQSLVQFCCCVVVVVDVTHNQLVQLVVWLLRNQVSLVVVCVVVVNPVSSDGHPLSVVQVVVVQGHQVSCHGSDGPVDDPDPNPPDDPDPCVPVPPPFDDDQWTDDPQEIEHEDPPDDQVVVCVVVVTRYDYDYDPPPDD

Organism: NCBI:txid1134687

Mean predicted aligned error: 14.09 Å